Protein AF-A0A7S2K2N9-F1 (afdb_monomer)

Radius of gyration: 14.38 Å; Cα contacts (8 Å, |Δi|>4): 121; ch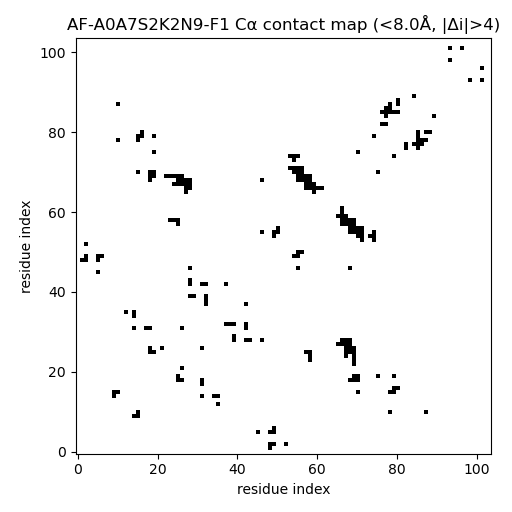ains: 1; bounding box: 27×27×45 Å

Structure (mmCIF, N/CA/C/O backbone):
data_AF-A0A7S2K2N9-F1
#
_entry.id   AF-A0A7S2K2N9-F1
#
loop_
_atom_site.group_PDB
_atom_site.id
_atom_site.type_symbol
_atom_site.label_atom_id
_atom_site.label_alt_id
_atom_site.label_comp_id
_atom_site.label_asym_id
_atom_site.label_entity_id
_atom_site.label_seq_id
_atom_site.pdbx_PDB_ins_code
_atom_site.Cartn_x
_atom_site.Cartn_y
_atom_site.Cartn_z
_atom_site.occupancy
_atom_site.B_iso_or_equiv
_atom_site.auth_seq_id
_atom_site.auth_comp_id
_atom_site.auth_asym_id
_atom_site.auth_atom_id
_atom_site.pdbx_PDB_model_num
ATOM 1 N N . PRO A 1 1 ? -11.498 0.486 -11.746 1.00 46.88 1 PRO A N 1
ATOM 2 C CA . PRO A 1 1 ? -10.683 1.528 -12.429 1.00 46.88 1 PRO A CA 1
ATOM 3 C C . PRO A 1 1 ? -9.873 2.446 -11.487 1.00 46.88 1 PRO A C 1
ATOM 5 O O . PRO A 1 1 ? -8.778 2.837 -11.861 1.00 46.88 1 PRO A O 1
ATOM 8 N N . LEU A 1 2 ? -10.360 2.773 -10.277 1.00 47.06 2 LEU A N 1
ATOM 9 C CA . LEU A 1 2 ? -9.662 3.661 -9.321 1.00 47.06 2 LEU A CA 1
ATOM 10 C C . LEU A 1 2 ? -8.400 3.064 -8.661 1.00 47.06 2 LEU A C 1
ATOM 12 O O . LEU A 1 2 ? -7.510 3.810 -8.263 1.00 47.06 2 LEU A O 1
ATOM 16 N N . HIS A 1 3 ? -8.298 1.736 -8.575 1.00 58.25 3 HIS A N 1
ATOM 17 C CA . HIS A 1 3 ? -7.233 1.052 -7.829 1.00 58.25 3 HIS A CA 1
ATOM 18 C C . HIS A 1 3 ? -5.830 1.217 -8.441 1.00 58.25 3 HIS A C 1
ATOM 20 O O . HIS A 1 3 ? -4.836 1.251 -7.719 1.00 58.25 3 HIS A O 1
ATOM 26 N N . GLN A 1 4 ? -5.744 1.392 -9.764 1.00 63.44 4 GLN A N 1
ATOM 27 C CA . GLN A 1 4 ? -4.467 1.528 -10.474 1.00 63.44 4 GLN A CA 1
ATOM 28 C C . GLN A 1 4 ? -3.764 2.852 -10.142 1.00 63.44 4 GLN A C 1
ATOM 30 O O . GLN A 1 4 ? -2.559 2.867 -9.908 1.00 63.44 4 GLN A O 1
ATOM 35 N N . SER A 1 5 ? -4.516 3.952 -10.029 1.00 72.44 5 SER A N 1
ATOM 36 C CA . SER A 1 5 ? -3.956 5.258 -9.667 1.00 72.44 5 SER A CA 1
ATOM 37 C C . SER A 1 5 ? -3.428 5.276 -8.231 1.00 72.44 5 SER A C 1
ATOM 39 O O . SER A 1 5 ? -2.400 5.891 -7.966 1.00 72.44 5 SER A O 1
ATOM 41 N N . THR A 1 6 ? -4.088 4.577 -7.301 1.00 85.38 6 THR A N 1
ATOM 42 C CA . THR A 1 6 ? -3.643 4.509 -5.902 1.00 85.38 6 THR A CA 1
ATOM 43 C C . THR A 1 6 ? -2.316 3.763 -5.759 1.00 85.38 6 THR A C 1
ATOM 45 O O . THR A 1 6 ? -1.428 4.265 -5.073 1.00 85.38 6 THR A O 1
ATOM 48 N N . LEU A 1 7 ? -2.149 2.625 -6.447 1.00 84.94 7 LEU A N 1
ATOM 49 C CA . LEU A 1 7 ? -0.886 1.872 -6.486 1.00 84.94 7 LEU A CA 1
ATOM 50 C C . LEU A 1 7 ? 0.276 2.742 -6.981 1.00 84.94 7 LEU A C 1
ATOM 52 O O . LEU A 1 7 ? 1.323 2.810 -6.344 1.00 84.94 7 LEU A O 1
ATOM 56 N N . VAL A 1 8 ? 0.060 3.458 -8.086 1.00 81.56 8 VAL A N 1
ATOM 57 C CA . VAL A 1 8 ? 1.057 4.360 -8.677 1.00 81.56 8 VAL A CA 1
ATOM 58 C C . VAL A 1 8 ? 1.463 5.465 -7.703 1.00 81.56 8 VAL A C 1
ATOM 60 O O . VAL A 1 8 ? 2.651 5.728 -7.520 1.00 81.56 8 VAL A O 1
ATOM 63 N N . ILE A 1 9 ? 0.487 6.122 -7.072 1.00 86.75 9 ILE A N 1
ATOM 64 C CA . ILE A 1 9 ? 0.764 7.229 -6.154 1.00 86.75 9 ILE A CA 1
ATOM 65 C C . ILE A 1 9 ? 1.497 6.722 -4.904 1.00 86.75 9 ILE A C 1
ATOM 67 O O . ILE A 1 9 ? 2.466 7.349 -4.481 1.00 86.75 9 ILE A O 1
ATOM 71 N N . PHE A 1 10 ? 1.077 5.589 -4.331 1.00 90.31 10 PHE A N 1
ATOM 72 C CA . PHE A 1 10 ? 1.744 5.001 -3.164 1.00 90.31 10 PHE A CA 1
ATOM 73 C C . PHE A 1 10 ? 3.177 4.567 -3.473 1.00 90.31 10 PHE A C 1
ATOM 75 O O . PHE A 1 10 ? 4.058 4.806 -2.649 1.00 90.31 10 PHE A O 1
ATOM 82 N N . GLY A 1 11 ? 3.417 3.989 -4.654 1.00 87.50 11 GLY A N 1
ATOM 83 C CA . GLY A 1 11 ? 4.763 3.654 -5.116 1.00 87.50 11 GLY A CA 1
ATOM 84 C C . GLY A 1 11 ? 5.644 4.897 -5.229 1.00 87.50 11 GLY A C 1
ATOM 85 O O . GLY A 1 11 ? 6.699 4.960 -4.613 1.00 87.50 11 GLY A O 1
ATOM 86 N N . ARG A 1 12 ? 5.163 5.943 -5.916 1.00 84.31 12 ARG A N 1
ATOM 87 C CA . ARG 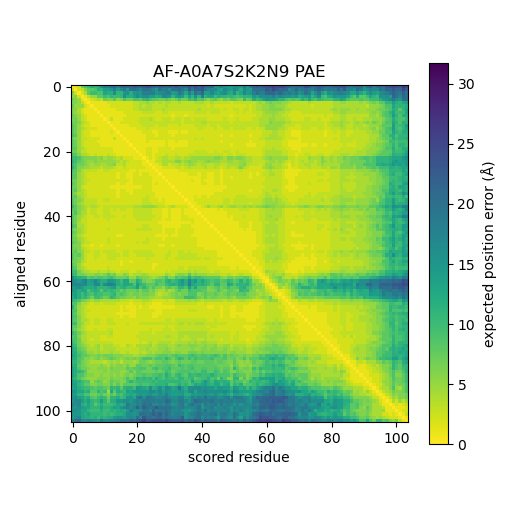A 1 12 ? 5.914 7.198 -6.111 1.00 84.31 12 ARG A CA 1
ATOM 88 C C . ARG A 1 12 ? 6.252 7.945 -4.827 1.00 84.31 12 ARG A C 1
ATOM 90 O O . ARG A 1 12 ? 7.251 8.652 -4.779 1.00 84.31 12 ARG A O 1
ATOM 97 N N . LEU A 1 13 ? 5.395 7.850 -3.817 1.00 88.06 13 LEU A N 1
ATOM 98 C CA . LEU A 1 13 ? 5.612 8.503 -2.528 1.00 88.06 13 LEU A CA 1
ATOM 99 C C . LEU A 1 13 ? 6.392 7.627 -1.534 1.00 88.06 13 LEU A C 1
ATOM 101 O O . LEU A 1 13 ? 6.525 8.020 -0.376 1.00 88.06 13 LEU A O 1
ATOM 105 N N . GLY A 1 14 ? 6.870 6.446 -1.947 1.00 89.88 14 GLY A N 1
ATOM 106 C CA . GLY A 1 14 ? 7.574 5.513 -1.062 1.00 89.88 14 GLY A CA 1
ATOM 107 C C . GLY A 1 14 ? 6.701 5.009 0.093 1.00 89.88 14 GLY A C 1
ATOM 108 O O . GLY A 1 14 ? 7.202 4.623 1.147 1.00 89.88 14 GLY A O 1
ATOM 109 N N . LEU A 1 15 ? 5.370 5.032 -0.055 1.00 94.12 15 LEU A N 1
ATOM 110 C CA . LEU A 1 15 ? 4.461 4.673 1.039 1.00 94.12 15 LEU A CA 1
ATOM 111 C C . LEU A 1 15 ? 4.427 3.163 1.279 1.00 94.12 15 LEU A C 1
ATOM 113 O O . LEU A 1 15 ? 4.222 2.743 2.414 1.00 94.12 15 LEU A O 1
ATOM 117 N N . PHE A 1 16 ? 4.663 2.341 0.252 1.00 93.44 16 PHE A N 1
ATOM 118 C CA . PHE A 1 16 ? 4.798 0.893 0.440 1.00 93.44 16 PHE A CA 1
ATOM 119 C C . PHE A 1 16 ? 6.054 0.541 1.239 1.00 93.44 16 PHE A C 1
ATOM 121 O O . PHE A 1 16 ? 5.962 -0.227 2.191 1.00 93.44 16 PHE A O 1
ATOM 128 N N . GLU A 1 17 ? 7.192 1.164 0.928 1.00 92.81 17 GLU A N 1
ATOM 129 C CA . GLU A 1 17 ? 8.434 1.037 1.704 1.00 92.81 17 GLU A CA 1
ATOM 130 C C . GLU A 1 17 ? 8.234 1.477 3.150 1.00 92.81 17 GLU A C 1
ATOM 132 O O . GLU A 1 17 ? 8.626 0.778 4.085 1.00 92.81 17 GLU A O 1
ATOM 137 N N . TYR A 1 18 ? 7.567 2.618 3.337 1.00 95.19 18 TYR A N 1
ATOM 138 C CA . TYR A 1 18 ? 7.239 3.122 4.658 1.00 95.19 18 TYR A CA 1
ATOM 139 C C . TYR A 1 18 ? 6.409 2.110 5.458 1.00 95.19 18 TYR A C 1
ATOM 141 O O . TYR A 1 18 ? 6.774 1.785 6.586 1.00 95.19 18 TYR A O 1
ATOM 149 N N . ILE A 1 19 ? 5.335 1.562 4.880 1.00 95.50 19 ILE A N 1
ATOM 150 C CA . ILE A 1 19 ? 4.498 0.553 5.545 1.00 95.5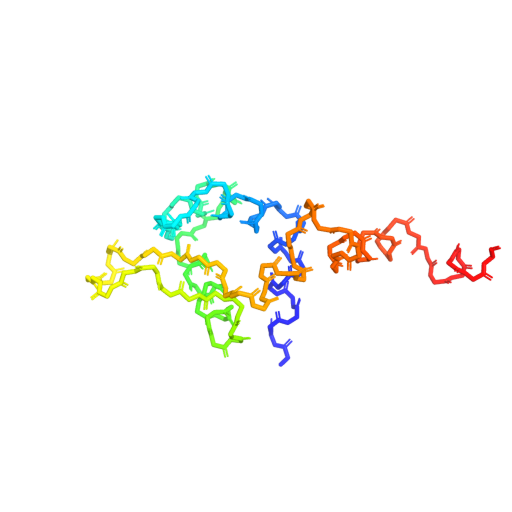0 19 ILE A CA 1
ATOM 151 C C . ILE A 1 19 ? 5.309 -0.712 5.860 1.00 95.50 19 ILE A C 1
ATOM 153 O O . ILE A 1 19 ? 5.210 -1.228 6.973 1.00 95.50 19 ILE A O 1
ATOM 157 N N . LEU A 1 20 ? 6.142 -1.183 4.926 1.00 93.88 20 LEU A N 1
ATOM 158 C CA . LEU A 1 20 ? 7.014 -2.346 5.127 1.00 93.88 20 LEU A CA 1
ATOM 159 C C . LEU A 1 20 ? 8.012 -2.126 6.272 1.00 93.88 20 LEU A C 1
ATOM 161 O O . LEU A 1 20 ? 8.218 -3.024 7.087 1.00 93.88 20 LEU A O 1
ATOM 165 N N . SER A 1 21 ? 8.570 -0.919 6.400 1.00 94.56 21 SER A N 1
ATOM 166 C CA . SER A 1 21 ? 9.497 -0.570 7.486 1.00 94.56 21 SER A CA 1
ATOM 167 C C . SER A 1 21 ? 8.876 -0.661 8.888 1.00 94.56 21 SER A C 1
ATOM 169 O O . SER A 1 21 ? 9.606 -0.788 9.869 1.00 94.56 21 SER A O 1
ATOM 171 N N . GLN A 1 22 ? 7.539 -0.645 9.000 1.00 94.69 22 GLN A N 1
ATOM 172 C CA . GLN A 1 22 ? 6.829 -0.827 10.274 1.00 94.69 22 GLN A CA 1
ATOM 173 C C . GLN A 1 22 ? 6.703 -2.305 10.688 1.00 94.69 22 GLN A C 1
ATOM 175 O O . GLN A 1 22 ? 6.211 -2.610 11.779 1.00 94.69 22 GLN A O 1
ATOM 180 N N . GLY A 1 23 ? 7.120 -3.238 9.825 1.00 89.50 23 GLY A N 1
ATOM 181 C CA . GLY A 1 23 ? 7.077 -4.673 10.079 1.00 89.50 23 GLY A CA 1
ATOM 182 C C . GLY A 1 23 ? 5.669 -5.182 10.395 1.00 89.50 23 GLY A C 1
ATOM 183 O O . GLY A 1 23 ? 4.667 -4.732 9.837 1.00 89.50 23 GLY A O 1
ATOM 184 N N . THR A 1 24 ? 5.571 -6.128 11.330 1.00 88.81 24 THR A N 1
ATOM 185 C CA . THR A 1 24 ? 4.298 -6.782 11.679 1.00 88.81 24 THR A CA 1
ATOM 186 C C . THR A 1 24 ? 3.294 -5.856 12.362 1.00 88.81 24 THR A C 1
ATOM 188 O O . THR A 1 24 ? 2.102 -6.159 12.352 1.00 88.81 24 THR A O 1
ATOM 191 N N . ALA A 1 25 ? 3.750 -4.743 12.948 1.00 90.50 25 ALA A N 1
ATOM 192 C CA . ALA A 1 25 ? 2.873 -3.761 13.578 1.00 90.50 25 ALA A CA 1
ATOM 193 C C . ALA A 1 25 ? 2.028 -3.010 12.538 1.00 90.50 25 ALA A C 1
ATOM 195 O O . ALA A 1 25 ? 0.869 -2.688 12.805 1.00 90.50 25 ALA A O 1
ATOM 196 N N . GLY A 1 26 ? 2.577 -2.773 11.344 1.00 93.56 26 GLY A N 1
ATOM 197 C CA . GLY A 1 26 ? 1.943 -1.967 10.307 1.00 93.56 26 GLY A CA 1
ATOM 198 C C . GLY A 1 26 ? 1.864 -0.475 10.656 1.00 93.56 26 GLY A C 1
ATOM 199 O O . GLY A 1 26 ? 2.214 -0.028 11.755 1.00 93.56 26 GLY A O 1
ATOM 200 N N . ALA A 1 27 ? 1.371 0.314 9.707 1.00 95.44 27 ALA A N 1
ATOM 201 C CA . ALA A 1 27 ? 1.267 1.767 9.817 1.00 95.44 27 ALA A CA 1
ATOM 202 C C . ALA A 1 27 ? -0.186 2.212 10.025 1.00 95.44 27 ALA A C 1
ATOM 204 O O . ALA A 1 27 ? -1.104 1.654 9.420 1.00 95.44 27 ALA A O 1
ATOM 205 N N . SER A 1 28 ? -0.414 3.226 10.864 1.00 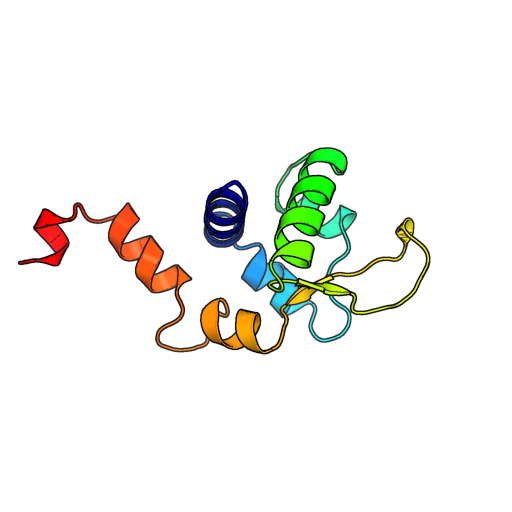95.12 28 SER A N 1
ATOM 206 C CA . SER A 1 28 ? -1.751 3.816 11.004 1.00 95.12 28 SER A CA 1
ATOM 207 C C . SER A 1 28 ? -2.064 4.774 9.848 1.00 95.12 28 SER A C 1
ATOM 209 O O . SER A 1 28 ? -1.167 5.283 9.172 1.00 95.12 28 SER A O 1
ATOM 211 N N . ALA A 1 29 ? -3.347 5.084 9.639 1.00 94.44 29 ALA A N 1
ATOM 212 C CA . ALA A 1 29 ? -3.746 6.087 8.647 1.00 94.44 29 ALA A CA 1
ATOM 213 C C . ALA A 1 29 ? -3.158 7.481 8.946 1.00 94.44 29 ALA A C 1
ATOM 215 O O . ALA A 1 29 ? -2.843 8.222 8.015 1.00 94.44 29 ALA A O 1
ATOM 216 N N . GLN A 1 30 ? -2.976 7.823 10.227 1.00 95.12 30 GLN A N 1
ATOM 217 C CA . GLN A 1 30 ? -2.363 9.080 10.659 1.00 95.12 30 GLN A CA 1
ATOM 218 C C . GLN A 1 30 ? -0.879 9.148 10.286 1.00 95.12 30 GLN A C 1
ATOM 220 O O . GLN A 1 30 ? -0.411 10.169 9.773 1.00 95.12 30 GLN A O 1
ATOM 225 N N . ASP A 1 31 ? -0.155 8.054 10.514 1.00 95.31 31 ASP A N 1
ATOM 226 C CA . ASP A 1 31 ? 1.272 7.949 10.212 1.00 95.31 31 ASP A CA 1
ATOM 227 C C . ASP A 1 31 ? 1.503 8.097 8.701 1.00 95.31 31 ASP A C 1
ATOM 229 O O . ASP A 1 31 ? 2.291 8.931 8.251 1.00 95.31 31 ASP A O 1
ATOM 233 N N . ILE A 1 32 ? 0.712 7.371 7.903 1.00 95.81 32 ILE A N 1
ATOM 234 C CA . ILE A 1 32 ? 0.770 7.422 6.437 1.00 95.81 32 ILE A CA 1
ATOM 235 C C . ILE A 1 32 ? 0.372 8.812 5.921 1.00 95.81 32 ILE A C 1
ATOM 237 O O . ILE A 1 32 ? 1.008 9.332 5.006 1.00 95.81 32 ILE A O 1
ATOM 241 N N . ALA A 1 33 ? -0.649 9.452 6.503 1.00 95.50 33 ALA A N 1
ATOM 242 C CA . ALA A 1 33 ? -1.063 10.800 6.110 1.00 95.50 33 ALA A CA 1
ATOM 243 C C . ALA A 1 33 ? 0.031 11.839 6.378 1.00 95.50 33 ALA A C 1
ATOM 245 O O . ALA A 1 33 ? 0.274 12.705 5.537 1.00 95.50 33 ALA A O 1
ATOM 246 N N . THR A 1 34 ? 0.718 11.717 7.514 1.00 95.81 34 THR A N 1
ATOM 247 C CA . THR A 1 34 ? 1.858 12.568 7.870 1.00 95.81 34 THR A CA 1
ATOM 248 C C . THR A 1 34 ? 3.000 12.387 6.873 1.00 95.81 34 THR A C 1
ATOM 250 O O . THR A 1 34 ? 3.486 13.375 6.321 1.00 95.81 34 THR A O 1
ATOM 253 N N . GLN A 1 35 ? 3.367 11.137 6.573 1.00 94.56 35 GLN A N 1
ATOM 254 C CA . GLN A 1 35 ? 4.419 10.812 5.608 1.00 94.56 35 GLN A CA 1
ATOM 255 C C . GLN A 1 35 ? 4.094 11.343 4.203 1.00 94.56 35 GLN A C 1
ATOM 257 O O . GLN A 1 35 ? 4.941 11.947 3.546 1.00 94.56 35 GLN A O 1
ATOM 262 N N . ALA A 1 36 ? 2.846 11.175 3.760 1.00 93.12 36 ALA A N 1
ATOM 263 C CA . ALA A 1 36 ? 2.378 11.620 2.450 1.00 93.12 36 ALA A CA 1
ATOM 264 C C . ALA A 1 36 ? 2.092 13.133 2.372 1.00 93.12 36 ALA A C 1
ATOM 266 O O . ALA A 1 36 ? 1.858 13.654 1.281 1.00 93.12 36 ALA A O 1
ATOM 267 N N . LYS A 1 37 ? 2.090 13.846 3.510 1.00 95.00 37 LYS A N 1
ATOM 268 C CA . LYS A 1 37 ? 1.634 15.244 3.641 1.00 95.00 37 LYS A CA 1
ATOM 269 C C . LYS A 1 37 ? 0.206 15.447 3.119 1.00 95.00 37 LYS A C 1
ATOM 271 O O . LYS A 1 37 ? -0.094 16.421 2.429 1.00 95.00 37 LYS A O 1
ATOM 276 N N . TRP A 1 38 ? -0.681 14.511 3.441 1.00 93.62 38 TRP A N 1
ATOM 277 C CA . TRP A 1 38 ? -2.082 14.512 3.023 1.00 93.62 38 TRP A CA 1
ATOM 278 C C . TRP A 1 38 ? -3.031 14.694 4.200 1.00 93.62 38 TRP A C 1
ATOM 280 O O . TRP A 1 38 ? -2.684 14.484 5.360 1.00 93.62 38 TRP A O 1
ATOM 290 N N . SER A 1 39 ? -4.284 15.032 3.892 1.00 95.62 39 SER A N 1
ATOM 291 C CA . SER A 1 39 ? -5.346 14.919 4.890 1.00 95.62 39 SER A CA 1
ATOM 292 C C . SER A 1 39 ? -5.591 13.450 5.247 1.00 95.62 39 SER A C 1
ATOM 294 O O . SER A 1 39 ? -5.618 12.586 4.369 1.00 95.62 39 SER A O 1
ATOM 296 N N . ILE A 1 40 ? -5.877 13.184 6.523 1.00 94.25 40 ILE A N 1
ATOM 297 C CA . ILE A 1 40 ? -6.243 11.847 7.025 1.00 94.25 40 ILE A CA 1
ATOM 298 C C . ILE A 1 40 ? -7.406 11.259 6.222 1.00 94.25 40 ILE A C 1
ATOM 300 O O . ILE A 1 40 ? -7.422 10.068 5.923 1.00 94.25 40 ILE A O 1
ATOM 304 N N . ARG A 1 41 ? -8.370 12.100 5.825 1.00 92.94 41 ARG A N 1
ATOM 305 C CA . ARG A 1 41 ? -9.529 11.689 5.026 1.00 92.94 41 ARG A CA 1
ATOM 306 C C . ARG A 1 41 ? -9.120 11.158 3.652 1.00 92.94 41 ARG A C 1
ATOM 308 O O . ARG A 1 41 ? -9.605 10.103 3.250 1.00 92.94 41 ARG A O 1
ATOM 315 N N . ALA A 1 42 ? -8.241 11.869 2.945 1.00 90.62 42 ALA A N 1
ATOM 316 C CA . ALA A 1 42 ? -7.733 11.428 1.646 1.00 90.62 42 ALA A CA 1
ATOM 317 C C . ALA A 1 42 ? -6.937 10.123 1.784 1.00 90.62 42 ALA A C 1
ATOM 319 O O . ALA A 1 42 ? -7.182 9.174 1.042 1.00 90.62 42 ALA A O 1
ATOM 320 N N . THR A 1 43 ? -6.060 10.042 2.787 1.00 94.06 43 THR A N 1
ATOM 321 C CA . THR A 1 43 ? -5.292 8.828 3.086 1.00 94.06 43 THR A CA 1
ATOM 322 C C . THR A 1 43 ? -6.203 7.644 3.389 1.00 94.06 43 THR A C 1
ATOM 324 O O . THR A 1 43 ? -6.031 6.579 2.809 1.00 94.06 43 THR A O 1
ATOM 327 N N . SER A 1 44 ? -7.224 7.831 4.225 1.00 92.44 44 SER A N 1
ATOM 328 C CA . SER A 1 44 ? -8.170 6.770 4.587 1.00 92.44 44 SER A CA 1
ATOM 329 C C . SER A 1 44 ? -8.921 6.230 3.369 1.00 92.44 44 SER A C 1
ATOM 331 O O . SER A 1 44 ? -9.065 5.021 3.225 1.00 92.44 44 SER A O 1
ATOM 333 N N . ALA A 1 45 ? -9.346 7.104 2.449 1.00 90.94 45 ALA A N 1
ATOM 334 C CA . ALA A 1 45 ? -9.986 6.676 1.204 1.00 90.94 45 ALA A CA 1
ATOM 335 C C . ALA A 1 45 ? -9.044 5.835 0.321 1.00 90.94 45 ALA A C 1
ATOM 337 O O . ALA A 1 45 ? -9.467 4.835 -0.259 1.00 90.94 45 ALA A O 1
ATOM 338 N N . MET A 1 46 ? -7.761 6.205 0.251 1.00 92.50 46 MET A N 1
ATOM 339 C CA . MET A 1 46 ? -6.754 5.428 -0.479 1.00 92.50 46 MET A CA 1
ATOM 340 C C . MET A 1 46 ? -6.484 4.071 0.181 1.00 92.50 46 MET A C 1
ATOM 342 O O . MET A 1 46 ? -6.389 3.068 -0.520 1.00 92.50 46 MET A O 1
ATOM 346 N N . LEU A 1 47 ? -6.409 4.018 1.513 1.00 93.25 47 LEU A N 1
ATOM 347 C CA . LEU A 1 47 ? -6.202 2.769 2.251 1.00 93.25 47 LEU A CA 1
ATOM 348 C C . LEU A 1 47 ? -7.362 1.793 2.048 1.00 93.25 47 LEU A C 1
ATOM 350 O O . LEU A 1 47 ? -7.111 0.631 1.756 1.00 93.25 47 LEU A O 1
ATOM 354 N N . ILE A 1 48 ? -8.609 2.274 2.079 1.00 91.44 48 ILE A N 1
ATOM 355 C CA . ILE A 1 48 ? -9.792 1.457 1.759 1.00 91.44 48 ILE A CA 1
ATOM 356 C C . ILE A 1 48 ? -9.709 0.920 0.322 1.00 91.44 48 ILE A C 1
ATOM 358 O O . ILE A 1 48 ? -10.002 -0.247 0.071 1.00 91.44 48 ILE A O 1
ATOM 362 N N . SER A 1 49 ? -9.285 1.747 -0.640 1.00 91.69 49 SER A N 1
ATOM 363 C CA . SER A 1 49 ? -9.092 1.316 -2.034 1.00 91.69 49 SER A CA 1
ATOM 364 C C . SER A 1 49 ? -8.051 0.195 -2.163 1.00 91.69 49 SER A C 1
ATOM 366 O O . SER A 1 49 ? -8.248 -0.742 -2.936 1.00 91.69 49 SER A O 1
ATOM 368 N N . LEU A 1 50 ? -6.956 0.266 -1.403 1.00 93.06 50 LEU A N 1
ATOM 369 C CA . LEU A 1 50 ? -5.898 -0.749 -1.413 1.00 93.06 50 LEU A CA 1
ATOM 370 C C . LEU A 1 50 ? -6.289 -2.017 -0.646 1.00 93.06 50 LEU A C 1
ATOM 372 O O . LEU A 1 50 ? -5.961 -3.114 -1.087 1.00 93.06 50 LEU A O 1
ATOM 376 N N . GLU A 1 51 ? -7.019 -1.882 0.458 1.00 92.88 51 GLU A N 1
ATOM 377 C CA . GLU A 1 51 ? -7.569 -3.008 1.219 1.00 92.88 51 GLU A CA 1
ATOM 378 C C . GLU A 1 51 ? -8.585 -3.792 0.379 1.00 92.88 51 GLU A C 1
ATOM 380 O O . GLU A 1 51 ? -8.481 -5.005 0.234 1.00 92.88 51 GLU A O 1
ATOM 385 N N . THR A 1 52 ? -9.512 -3.095 -0.284 1.00 91.50 52 THR A N 1
ATOM 386 C CA . THR A 1 52 ? -10.492 -3.721 -1.196 1.00 91.50 52 THR A CA 1
ATOM 387 C C . THR A 1 52 ? -9.864 -4.345 -2.445 1.00 91.50 52 THR A C 1
ATOM 389 O O . THR A 1 52 ? -10.506 -5.163 -3.098 1.00 91.50 52 THR A O 1
ATOM 392 N N . SER A 1 53 ? -8.615 -3.991 -2.764 1.00 90.00 53 SER A N 1
ATOM 393 C CA . SER A 1 53 ? -7.832 -4.597 -3.851 1.00 90.00 53 SER A CA 1
ATOM 394 C C . SER A 1 53 ? -6.918 -5.732 -3.386 1.00 90.00 53 SER A C 1
ATOM 396 O O . SER A 1 53 ? -6.090 -6.183 -4.174 1.00 90.00 53 SER A O 1
ATOM 398 N N . ASP A 1 54 ? -7.016 -6.151 -2.121 1.00 92.81 54 ASP A N 1
ATOM 399 C CA . ASP A 1 54 ? -6.153 -7.168 -1.503 1.00 92.81 54 ASP A CA 1
ATOM 400 C C . ASP A 1 54 ? -4.650 -6.816 -1.537 1.00 92.81 54 ASP A C 1
ATOM 402 O O . ASP A 1 54 ? -3.764 -7.674 -1.534 1.00 92.81 54 ASP A O 1
ATOM 406 N N . VAL A 1 55 ? -4.342 -5.516 -1.568 1.00 93.62 55 VAL A N 1
ATOM 407 C CA . VAL A 1 55 ? -2.965 -5.001 -1.509 1.00 93.62 55 VAL A CA 1
ATOM 408 C C . VAL A 1 55 ? -2.537 -4.796 -0.060 1.00 93.62 55 VAL A C 1
ATOM 410 O O . VAL A 1 55 ? -1.412 -5.117 0.321 1.00 93.62 55 VAL A O 1
ATOM 413 N N . LEU A 1 56 ? -3.444 -4.259 0.755 1.00 95.00 56 LEU A N 1
ATOM 414 C CA . LEU A 1 56 ? -3.244 -4.072 2.186 1.00 95.00 56 LEU A CA 1
ATOM 415 C C . LEU A 1 56 ? -4.199 -4.964 2.973 1.00 95.00 56 LEU A C 1
ATOM 417 O O . LEU A 1 56 ? -5.313 -5.237 2.538 1.00 95.00 56 LEU A O 1
ATOM 421 N N . CYS A 1 57 ? -3.787 -5.349 4.171 1.00 95.00 57 CYS A N 1
ATOM 422 C CA . CYS A 1 57 ? -4.660 -5.944 5.169 1.00 95.00 57 CYS A CA 1
ATOM 423 C C . CYS A 1 57 ? -4.427 -5.298 6.534 1.00 95.00 57 CYS A C 1
ATOM 425 O O . CYS A 1 57 ? -3.395 -4.665 6.789 1.00 95.00 57 CYS A O 1
ATOM 427 N N . LEU A 1 58 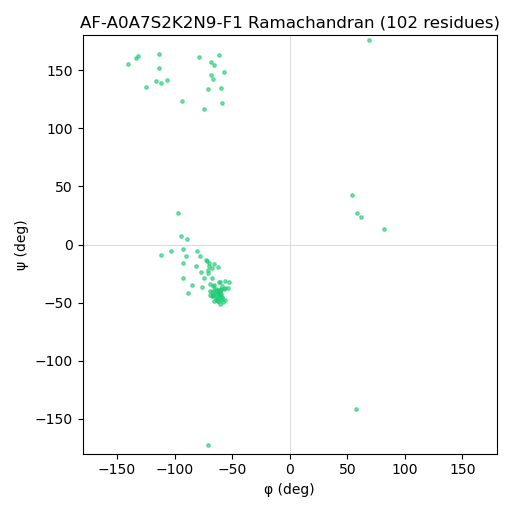? -5.404 -5.451 7.425 1.00 94.00 58 LEU A N 1
ATOM 428 C CA . LEU A 1 58 ? -5.277 -4.984 8.797 1.00 94.00 58 LEU A CA 1
ATOM 429 C C . LEU A 1 58 ? -4.280 -5.863 9.564 1.00 94.00 58 LEU A C 1
ATOM 431 O O . LEU A 1 58 ? -4.329 -7.093 9.503 1.00 94.00 58 LEU A O 1
ATOM 435 N N . SER A 1 59 ? -3.366 -5.239 10.306 1.00 90.19 59 SER A N 1
ATOM 436 C CA . SER A 1 59 ? -2.479 -5.950 11.233 1.00 90.19 59 SER A CA 1
ATOM 437 C C . SER A 1 59 ? -3.164 -6.257 12.568 1.00 90.19 59 SER A C 1
ATOM 439 O O . SER A 1 59 ? -2.722 -7.154 13.283 1.00 90.19 59 SER A O 1
ATOM 441 N N . ASN A 1 60 ? -4.260 -5.559 12.885 1.00 86.69 60 ASN A N 1
ATOM 442 C CA . ASN A 1 60 ? -5.060 -5.744 14.090 1.00 86.69 60 ASN A CA 1
ATOM 443 C C . ASN A 1 60 ? -6.571 -5.631 13.816 1.00 86.69 60 ASN A C 1
ATOM 445 O O . ASN A 1 60 ? -7.016 -4.968 12.885 1.00 86.69 60 ASN A O 1
ATOM 449 N N . THR A 1 61 ? -7.384 -6.254 14.670 1.00 76.25 61 THR A N 1
ATOM 450 C CA . THR A 1 61 ? -8.858 -6.184 14.616 1.00 76.25 61 THR A CA 1
ATOM 451 C C . THR A 1 61 ? -9.426 -5.134 15.580 1.00 76.25 61 THR A C 1
ATOM 453 O O . THR A 1 61 ? -10.531 -5.301 16.091 1.00 76.25 61 THR A O 1
ATOM 456 N N . GLY A 1 62 ? -8.638 -4.101 15.896 1.00 74.25 62 GLY A N 1
ATOM 457 C CA . GLY A 1 62 ? -8.981 -3.074 16.882 1.00 74.25 62 GLY A CA 1
ATOM 458 C C . GLY A 1 62 ? -10.090 -2.124 16.427 1.00 74.25 62 GLY A C 1
ATOM 459 O O . GLY A 1 62 ? -10.720 -2.299 15.377 1.00 74.25 62 GLY A O 1
ATOM 460 N N . THR A 1 63 ? -10.324 -1.085 17.226 1.00 77.25 63 THR A N 1
ATOM 461 C CA . THR A 1 63 ? -11.262 -0.013 16.866 1.00 77.25 63 THR A CA 1
ATOM 462 C C . THR A 1 63 ? -10.817 0.709 15.587 1.00 77.25 63 THR A C 1
ATOM 464 O O . THR A 1 63 ? -9.670 0.600 15.157 1.00 77.25 63 THR A O 1
ATOM 467 N N . ALA A 1 64 ? -11.722 1.458 14.945 1.00 72.25 64 ALA A N 1
ATOM 468 C CA . ALA A 1 64 ? -11.415 2.158 13.692 1.00 72.25 64 ALA A CA 1
ATOM 469 C C . ALA A 1 64 ? -10.200 3.105 13.799 1.00 72.25 64 ALA A C 1
ATOM 471 O O . ALA A 1 64 ? -9.465 3.250 12.824 1.00 72.25 64 ALA A O 1
ATOM 472 N N . GLU A 1 65 ? -9.974 3.697 14.974 1.00 73.81 65 GLU A N 1
ATOM 473 C CA . GLU A 1 65 ? -8.850 4.600 15.263 1.00 73.81 65 GLU A CA 1
ATOM 474 C C . GLU A 1 65 ? -7.528 3.853 15.490 1.00 73.81 65 GLU A C 1
ATOM 476 O O . GLU A 1 65 ? -6.452 4.396 15.252 1.00 73.81 65 GLU A O 1
ATOM 481 N N . GLU A 1 66 ? -7.599 2.583 15.885 1.00 83.88 66 GLU A N 1
ATOM 482 C CA . GLU A 1 66 ? -6.436 1.729 16.129 1.00 83.88 66 GLU A CA 1
ATOM 483 C C . GLU A 1 66 ? -6.029 0.918 14.899 1.00 83.88 66 GLU A C 1
ATOM 485 O O . GLU A 1 66 ? -5.035 0.195 14.960 1.00 83.88 66 GLU A O 1
ATOM 490 N N . ARG A 1 67 ? -6.778 1.000 13.791 1.00 90.50 67 ARG A N 1
ATOM 491 C CA . ARG A 1 67 ? -6.494 0.229 12.576 1.00 90.50 67 ARG A CA 1
ATOM 492 C C . ARG A 1 67 ? -5.102 0.541 12.050 1.00 90.50 67 ARG A C 1
ATOM 494 O O . ARG A 1 67 ? -4.786 1.678 11.688 1.00 90.50 67 ARG A O 1
ATOM 501 N N . ARG A 1 68 ? -4.293 -0.505 11.949 1.00 94.44 68 ARG A N 1
ATOM 502 C CA . ARG A 1 68 ? -2.971 -0.459 11.330 1.00 94.44 68 ARG A CA 1
ATOM 503 C C . ARG A 1 68 ? -2.960 -1.347 10.095 1.00 94.44 68 ARG A C 1
ATOM 505 O O . ARG A 1 68 ? -3.557 -2.419 10.087 1.00 94.44 68 ARG A O 1
ATOM 512 N N . TYR A 1 69 ? -2.289 -0.882 9.051 1.00 95.50 69 TYR A N 1
ATOM 513 C CA . TYR A 1 69 ? -2.265 -1.511 7.738 1.00 95.50 69 TYR A CA 1
ATOM 514 C C . TYR A 1 69 ? -0.874 -2.063 7.451 1.00 95.50 69 TYR A C 1
ATOM 516 O O . TYR A 1 69 ? 0.135 -1.415 7.737 1.00 95.50 69 TYR A O 1
ATOM 524 N N . LYS A 1 70 ? -0.831 -3.253 6.861 1.00 96.38 70 LYS A N 1
ATOM 525 C CA . LYS A 1 70 ? 0.373 -3.897 6.330 1.00 96.38 70 LYS A CA 1
ATOM 526 C C . LYS A 1 70 ? 0.092 -4.419 4.923 1.00 96.38 70 LYS A C 1
ATOM 528 O O . LYS A 1 70 ? -1.072 -4.560 4.550 1.00 96.38 70 LYS A O 1
ATOM 533 N N . LEU A 1 71 ? 1.135 -4.698 4.146 1.00 95.06 71 LEU A N 1
ATOM 534 C CA . LEU A 1 71 ? 0.961 -5.347 2.847 1.00 95.06 71 LEU A CA 1
ATOM 535 C C . LEU A 1 71 ? 0.481 -6.790 3.044 1.00 95.06 71 LEU A C 1
ATOM 537 O O . LEU A 1 71 ? 0.850 -7.457 4.014 1.00 95.06 71 LEU A O 1
ATOM 541 N N . THR A 1 72 ? -0.347 -7.271 2.121 1.00 95.25 72 THR A N 1
ATOM 542 C CA . THR A 1 72 ? -0.622 -8.707 2.013 1.00 95.25 72 THR A CA 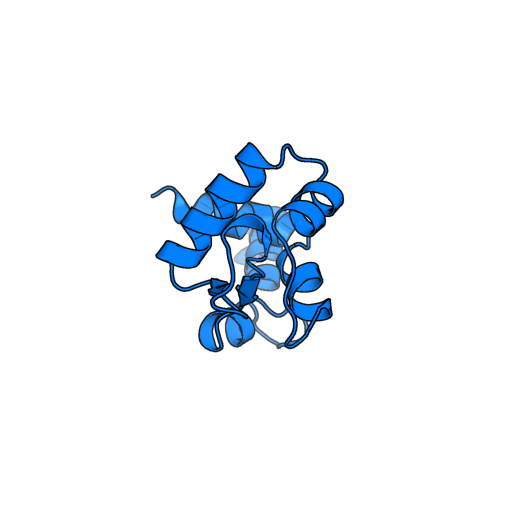1
ATOM 543 C C . THR A 1 72 ? 0.640 -9.439 1.539 1.00 95.25 72 THR A C 1
ATOM 545 O O . THR A 1 72 ? 1.492 -8.821 0.898 1.00 95.25 72 THR A O 1
ATOM 548 N N . PRO A 1 73 ? 0.788 -10.753 1.792 1.00 93.12 73 PRO A N 1
ATOM 549 C CA . PRO A 1 73 ? 1.979 -11.490 1.358 1.00 93.12 73 PRO A CA 1
ATOM 550 C C . PRO A 1 73 ? 2.234 -11.401 -0.154 1.00 93.12 73 PRO A C 1
ATOM 552 O O . PRO A 1 73 ? 3.376 -11.283 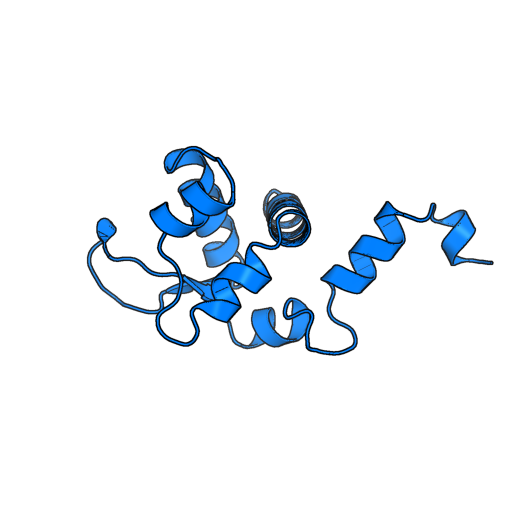-0.591 1.00 93.12 73 PRO A O 1
ATOM 555 N N . ASN A 1 74 ? 1.165 -11.413 -0.957 1.00 90.88 74 ASN A N 1
ATOM 556 C CA . ASN A 1 74 ? 1.259 -11.270 -2.408 1.00 90.88 74 ASN A CA 1
ATOM 557 C C . ASN A 1 74 ? 1.699 -9.851 -2.808 1.00 90.88 74 ASN A C 1
ATOM 559 O O . ASN A 1 74 ? 2.576 -9.673 -3.649 1.00 90.88 74 ASN A O 1
ATOM 563 N N . ALA A 1 75 ? 1.125 -8.830 -2.169 1.00 92.06 75 ALA A N 1
ATOM 564 C CA . ALA A 1 75 ? 1.510 -7.447 -2.406 1.00 92.06 75 ALA A CA 1
ATOM 565 C C . ALA A 1 75 ? 2.956 -7.170 -1.988 1.00 92.06 75 ALA A C 1
ATOM 567 O O . ALA A 1 75 ? 3.661 -6.460 -2.694 1.00 92.06 75 ALA A O 1
ATOM 568 N N . GLU A 1 76 ? 3.422 -7.748 -0.882 1.00 92.19 76 GLU A N 1
ATOM 569 C CA . GLU A 1 76 ? 4.807 -7.623 -0.433 1.00 92.19 76 GLU A CA 1
ATOM 570 C C . GLU A 1 76 ? 5.783 -8.183 -1.472 1.00 92.19 76 GLU A C 1
ATOM 572 O O . GLU A 1 76 ? 6.742 -7.502 -1.817 1.00 92.19 76 GLU A O 1
ATOM 577 N N . GLN A 1 77 ? 5.510 -9.354 -2.055 1.00 89.50 77 GLN A N 1
ATOM 578 C CA . GLN A 1 77 ? 6.358 -9.916 -3.115 1.00 89.50 77 GLN A CA 1
ATOM 579 C C . GLN A 1 77 ? 6.481 -9.004 -4.342 1.00 89.50 77 GLN A C 1
ATOM 581 O O . GLN A 1 77 ? 7.541 -8.940 -4.961 1.00 89.50 77 GLN A O 1
ATOM 586 N N . LEU A 1 78 ? 5.402 -8.301 -4.692 1.00 88.69 78 LEU A N 1
ATOM 587 C CA . LEU A 1 78 ? 5.327 -7.495 -5.910 1.00 88.69 78 LEU A CA 1
ATOM 588 C C . LEU A 1 78 ? 5.732 -6.031 -5.706 1.00 88.69 78 LEU A C 1
ATOM 590 O O . LEU A 1 78 ? 6.185 -5.398 -6.655 1.00 88.69 78 LEU A O 1
ATOM 594 N N . LEU A 1 79 ? 5.540 -5.476 -4.509 1.00 89.88 79 LEU A N 1
ATOM 595 C CA . LEU A 1 79 ? 5.706 -4.048 -4.213 1.00 89.88 79 LEU A CA 1
ATOM 596 C C . LEU A 1 79 ? 6.896 -3.756 -3.299 1.00 89.88 79 LEU A C 1
ATOM 598 O O . LEU A 1 79 ? 7.220 -2.586 -3.117 1.00 89.88 79 LEU A O 1
ATOM 602 N N . ASN A 1 80 ? 7.541 -4.767 -2.711 1.00 88.62 80 ASN A N 1
ATOM 603 C CA . ASN A 1 80 ? 8.746 -4.558 -1.918 1.00 88.62 80 ASN A CA 1
ATOM 604 C C . ASN A 1 80 ? 9.941 -4.273 -2.847 1.00 88.62 80 ASN A C 1
ATOM 606 O O . ASN A 1 80 ? 10.355 -5.161 -3.594 1.00 88.62 80 ASN A O 1
ATOM 610 N N . PRO A 1 81 ? 10.553 -3.081 -2.776 1.00 82.69 81 PRO A N 1
ATOM 611 C CA . PRO A 1 81 ? 11.655 -2.719 -3.661 1.00 82.69 81 PRO A CA 1
ATOM 612 C C . PRO A 1 81 ? 12.949 -3.481 -3.369 1.00 82.69 81 PRO A C 1
ATOM 614 O O . PRO A 1 81 ? 13.831 -3.546 -4.220 1.00 82.69 81 PRO A O 1
ATOM 617 N N . SER A 1 82 ? 13.055 -4.119 -2.199 1.00 85.06 82 SER A N 1
ATOM 618 C CA . SER A 1 82 ? 14.165 -5.027 -1.891 1.00 85.06 82 SER A CA 1
ATOM 619 C C . SER A 1 82 ? 14.069 -6.357 -2.650 1.00 85.06 82 SER A C 1
ATOM 621 O O . SER A 1 82 ? 15.041 -7.111 -2.677 1.00 85.06 82 SER A O 1
ATOM 623 N N . ILE A 1 83 ? 12.916 -6.669 -3.254 1.00 84.56 83 ILE A N 1
ATOM 624 C CA . ILE A 1 83 ? 12.708 -7.889 -4.035 1.00 84.56 83 ILE A CA 1
ATOM 625 C C . ILE A 1 83 ? 13.001 -7.593 -5.519 1.00 84.56 83 ILE A C 1
ATOM 627 O O . ILE A 1 83 ? 12.394 -6.688 -6.105 1.00 84.56 83 ILE A O 1
ATOM 631 N N . PRO A 1 84 ? 13.924 -8.340 -6.160 1.00 80.56 84 PRO A N 1
ATOM 632 C CA . PRO A 1 84 ? 14.192 -8.197 -7.587 1.00 80.56 84 PRO A CA 1
ATOM 633 C C . PRO A 1 84 ? 12.942 -8.463 -8.431 1.00 80.56 84 PRO A C 1
ATOM 635 O O . PRO A 1 84 ? 12.239 -9.447 -8.214 1.00 80.56 84 PRO A O 1
ATOM 638 N N . GLY A 1 85 ? 12.687 -7.605 -9.421 1.00 75.56 85 GLY A N 1
ATOM 639 C CA . GLY A 1 85 ? 11.515 -7.726 -10.295 1.00 75.56 85 GLY A CA 1
ATOM 640 C C . GLY A 1 85 ? 10.220 -7.161 -9.705 1.00 75.56 85 GLY A C 1
ATOM 641 O O . GLY A 1 85 ? 9.150 -7.413 -10.256 1.00 75.56 85 GLY A O 1
ATOM 642 N N . ASN A 1 86 ? 10.302 -6.391 -8.615 1.00 83.44 86 ASN A N 1
ATOM 643 C CA . ASN A 1 86 ? 9.153 -5.657 -8.098 1.00 83.44 86 ASN A CA 1
ATOM 644 C C . ASN A 1 86 ? 8.565 -4.713 -9.168 1.00 83.44 86 ASN A C 1
ATOM 646 O O . ASN A 1 86 ? 9.264 -4.164 -10.028 1.00 83.44 86 ASN A O 1
ATOM 650 N N .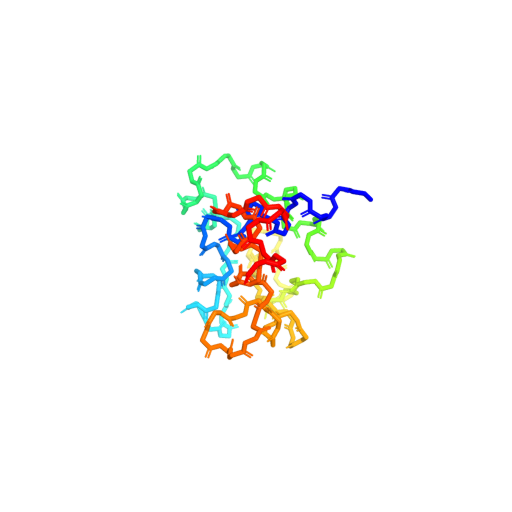 ILE A 1 87 ? 7.253 -4.508 -9.098 1.00 82.31 87 ILE A N 1
ATOM 651 C CA . ILE A 1 87 ? 6.513 -3.725 -10.085 1.00 82.31 87 ILE A CA 1
ATOM 652 C C . ILE A 1 87 ? 6.829 -2.229 -9.990 1.00 82.31 87 ILE A C 1
ATOM 654 O O . ILE A 1 87 ? 6.654 -1.523 -10.975 1.00 82.31 87 ILE A O 1
ATOM 658 N N . ILE A 1 88 ? 7.316 -1.728 -8.849 1.00 75.31 88 ILE A N 1
ATOM 659 C CA . ILE A 1 88 ? 7.659 -0.307 -8.691 1.00 75.31 88 ILE A CA 1
ATOM 660 C C . ILE A 1 88 ? 8.838 0.040 -9.601 1.00 75.31 88 ILE A C 1
ATOM 662 O O . ILE A 1 88 ? 8.720 0.966 -10.399 1.00 75.31 88 ILE A O 1
ATOM 666 N N . SER A 1 89 ? 9.907 -0.760 -9.582 1.00 72.12 89 SER A N 1
ATOM 667 C CA . SER A 1 89 ? 11.059 -0.595 -10.474 1.00 72.12 89 SER A CA 1
ATOM 668 C C . SER A 1 89 ? 10.665 -0.699 -11.950 1.00 72.12 89 SER A C 1
ATOM 670 O O . SER A 1 89 ? 11.159 0.061 -12.779 1.00 72.12 89 SER A O 1
ATOM 672 N N . PHE A 1 90 ? 9.738 -1.601 -12.293 1.00 74.31 90 PHE A N 1
ATOM 673 C CA . PHE A 1 90 ? 9.190 -1.667 -13.649 1.00 74.31 90 PHE A CA 1
ATOM 674 C C . PHE A 1 90 ? 8.449 -0.379 -14.016 1.00 74.31 90 PHE A C 1
ATOM 676 O O . PHE A 1 90 ? 8.696 0.193 -15.071 1.00 74.31 90 PHE A O 1
ATOM 683 N N . LEU A 1 91 ? 7.564 0.111 -13.151 1.00 73.25 91 LEU A N 1
ATOM 684 C CA . LEU A 1 91 ? 6.788 1.311 -13.433 1.00 73.25 91 LEU A CA 1
ATOM 685 C C . LEU A 1 91 ? 7.676 2.572 -13.519 1.00 73.25 91 LEU A C 1
ATOM 687 O O . LEU A 1 91 ? 7.428 3.432 -14.363 1.00 73.25 91 LEU A O 1
ATOM 691 N N . GLU A 1 92 ? 8.742 2.669 -12.716 1.00 70.06 92 GLU A N 1
ATOM 692 C CA . GLU A 1 92 ? 9.755 3.735 -12.800 1.00 70.06 92 GLU A CA 1
ATOM 693 C C . GLU A 1 92 ? 10.416 3.830 -14.177 1.00 70.06 92 GLU A C 1
ATOM 695 O O . GLU A 1 92 ? 10.614 4.941 -14.678 1.00 70.06 92 GLU A O 1
ATOM 700 N N . LEU A 1 93 ? 10.679 2.694 -14.831 1.00 70.62 93 LEU A N 1
ATOM 701 C CA . LEU A 1 93 ? 11.204 2.674 -16.198 1.00 70.62 93 LEU A CA 1
ATOM 702 C C . LEU A 1 93 ? 10.235 3.345 -17.182 1.00 70.62 93 LEU A C 1
ATOM 704 O O . LEU A 1 93 ? 10.664 4.172 -17.977 1.00 70.62 93 LEU A O 1
ATOM 708 N N . PHE A 1 94 ? 8.926 3.091 -17.087 1.00 65.94 94 PHE A N 1
ATOM 709 C CA . PHE A 1 94 ? 7.926 3.750 -17.948 1.00 65.94 94 PHE A CA 1
ATOM 710 C C . PHE A 1 94 ? 7.720 5.233 -17.638 1.00 65.94 94 PHE A C 1
ATOM 712 O O . PHE A 1 94 ? 7.153 5.959 -18.454 1.00 65.94 94 PHE A O 1
ATOM 719 N N . TRP A 1 95 ? 8.132 5.699 -16.460 1.00 68.94 95 TRP A N 1
ATOM 720 C CA . TRP A 1 95 ? 8.046 7.120 -16.128 1.00 68.94 95 TRP A CA 1
ATOM 721 C C . TRP A 1 95 ? 9.232 7.925 -16.616 1.00 68.94 95 TRP A C 1
ATOM 723 O O . TRP A 1 95 ? 9.053 9.084 -16.989 1.00 68.94 95 TRP A O 1
ATOM 733 N N . ASN A 1 96 ? 10.414 7.321 -16.609 1.00 68.56 96 ASN A N 1
ATOM 734 C CA . ASN A 1 96 ? 11.640 7.985 -17.029 1.00 68.56 96 ASN A CA 1
ATOM 735 C C . ASN A 1 96 ? 11.955 7.748 -18.509 1.00 68.56 96 ASN A C 1
ATOM 737 O O . ASN A 1 96 ? 12.745 8.489 -19.093 1.00 68.56 96 ASN A O 1
ATOM 741 N N . CYS A 1 97 ? 11.319 6.750 -19.121 1.00 65.81 97 CYS A N 1
ATOM 742 C CA . CYS A 1 97 ? 11.496 6.395 -20.517 1.00 65.81 97 CYS A CA 1
ATOM 743 C C . CYS A 1 97 ? 10.149 6.402 -21.242 1.00 65.81 97 CYS A C 1
ATOM 745 O O . CYS A 1 97 ? 9.144 5.869 -20.775 1.00 65.81 97 CYS A O 1
ATOM 747 N N . THR A 1 98 ? 10.133 6.985 -22.433 1.00 68.56 98 THR A N 1
ATOM 748 C CA . THR A 1 98 ? 9.041 6.796 -23.387 1.00 68.56 98 THR A CA 1
ATOM 749 C C . THR A 1 98 ? 9.000 5.334 -23.851 1.00 68.56 98 THR A C 1
ATOM 751 O O . THR A 1 98 ? 10.040 4.675 -23.874 1.00 68.56 98 THR A O 1
ATOM 754 N N . PRO A 1 99 ? 7.840 4.812 -24.292 1.00 64.38 99 PRO A N 1
ATOM 755 C CA . PRO A 1 99 ? 7.750 3.452 -24.825 1.00 64.38 99 PRO A CA 1
ATOM 756 C C . PRO A 1 99 ? 8.752 3.161 -25.949 1.00 64.38 99 PRO A C 1
ATOM 758 O O . PRO A 1 99 ? 9.235 2.042 -26.055 1.00 64.38 99 PRO A O 1
ATOM 761 N N . GLN A 1 100 ? 9.100 4.169 -26.755 1.00 70.00 100 GLN A N 1
ATOM 762 C CA . GLN A 1 100 ? 10.108 4.046 -27.807 1.00 70.00 100 GLN A CA 1
ATOM 763 C C . GLN A 1 100 ? 11.513 3.787 -27.238 1.00 70.00 100 GLN A C 1
ATOM 765 O O . GLN A 1 100 ? 12.225 2.940 -27.754 1.00 70.00 100 GLN A O 1
ATOM 770 N N . GLN A 1 101 ? 11.873 4.440 -26.130 1.00 72.44 101 GLN A N 1
ATOM 771 C CA . GLN A 1 101 ? 13.166 4.265 -25.455 1.00 72.44 101 GLN A CA 1
ATOM 772 C C . GLN A 1 101 ? 13.313 2.916 -24.734 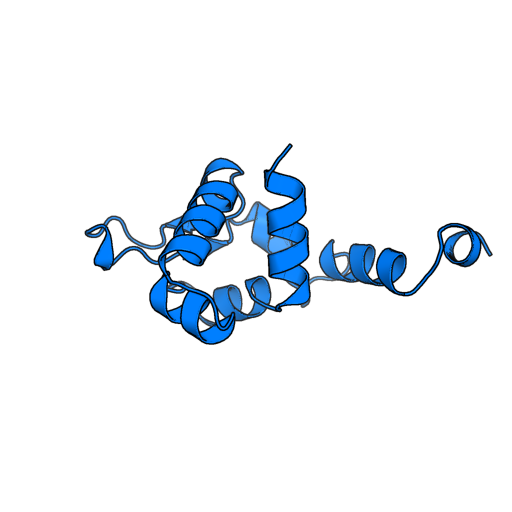1.00 72.44 101 GLN A C 1
ATOM 774 O O . GLN A 1 101 ? 14.416 2.566 -24.341 1.00 72.44 101 GLN A O 1
ATOM 779 N N . LEU A 1 102 ? 12.220 2.176 -24.522 1.00 60.25 102 LEU A N 1
ATOM 780 C CA . LEU A 1 102 ? 12.247 0.835 -23.920 1.00 60.25 102 LEU A CA 1
ATOM 781 C C . LEU A 1 102 ? 12.395 -0.286 -24.962 1.00 60.25 102 LEU A C 1
ATOM 783 O O . LEU A 1 102 ? 12.551 -1.446 -24.587 1.00 60.25 102 LEU A O 1
ATOM 787 N N . LEU A 1 103 ? 12.275 0.046 -26.251 1.00 69.38 103 LEU A N 1
ATOM 788 C CA . LEU A 1 103 ? 12.316 -0.897 -27.374 1.00 69.38 103 LEU A CA 1
ATOM 789 C C . LEU A 1 103 ? 13.655 -0.873 -28.136 1.00 69.38 103 LEU A C 1
ATOM 791 O O . LEU A 1 103 ? 13.833 -1.681 -29.047 1.00 69.38 103 LEU A O 1
ATOM 795 N N . GLU A 1 104 ? 14.553 0.047 -27.778 1.00 53.97 104 GLU A N 1
ATOM 796 C CA . GLU A 1 104 ? 15.916 0.211 -28.310 1.00 53.97 104 GLU A CA 1
ATOM 797 C C . GLU A 1 104 ? 16.950 -0.364 -27.332 1.00 53.97 104 GLU A C 1
ATOM 799 O O . GLU A 1 104 ? 17.925 -0.983 -27.817 1.00 53.97 104 GLU A O 1
#

Nearest PDB structures (foldseek):
  2jt1-assembly1_A  TM=7.852E-01  e=4.121E-03  Salmonella enterica subsp. enterica serovar Typhimurium str. LT2
  4l9n-assembly1_B  TM=6.856E-01  e=9.759E-03  Staphylococcus aureus
  8xtg-assembly3_F  TM=6.080E-01  e=4.958E-03  Penicillium brevicompactum
  4l9n-assembly1_A  TM=6.712E-01  e=1.597E-02  Staphylococcus aureus
  4lln-assembly2_D  TM=6.371E-01  e=1.807E-02  Staphylococcus aureus

Foldseek 3Di:
DVLVVLLLLCLVLCVQVVQVVVPLQAAFLVRSCVSSVHDSVVSVVSQVSCVVVQQWDFSDPDDPRSTGIHGDPVNCQQRVPVHPNHVSVVVVCVVVDPPVRVVD

Sequence (104 aa):
PLHQSTLVIFGRLGLFEYILSQGTAGASAQDIATQAKWSIRATSAMLISLETSDVLCLSNTGTAEERRYKLTPNAEQLLNPSIPGNIISFLELFWNCTPQQLLE

Organism: NCBI:txid163516

InterPro domains:
  IPR012967 Caffeic acid 3-O-methyltransferase-like, dimerisation domain [PF08100] (10-79)
  IPR036390 Winged helix DNA-binding domain superfamily [SSF46785] (6-80)

Solvent-accessible surface area (backbone atoms only — not comparable to full-atom values): 5844 Å² total; per-residue (Å²): 126,71,56,62,59,50,54,53,51,35,52,76,66,45,47,53,57,54,27,57,74,43,49,83,62,22,36,37,50,63,57,52,8,61,75,69,72,48,54,50,69,62,38,43,55,48,50,51,46,32,37,78,64,59,36,30,40,70,54,51,92,57,55,86,91,62,39,15,37,25,65,26,77,70,34,42,62,38,54,33,82,90,39,89,85,13,52,54,66,56,53,50,49,61,72,79,31,56,77,70,69,75,75,111

pLDDT: mean 85.04, std 11.71, range [46.88, 96.38]

Secondary structure (DSSP, 8-state):
-THHHHHHHHHHTTHHHHHHHTGGG-EEHHHHHHHHT--HHHHHHHHHHHHTTTSEEES----TTT-EEEE-HHHHHHH-TTSTT-HHHHHHHHHHS-GGGG--

Mean predicted aligned error: 5.95 Å